Protein AF-A0A915V0X0-F1 (afdb_monomer_lite)

Radius of gyration: 29.52 Å; chains: 1; bounding box: 72×53×72 Å

Foldseek 3Di:
DVVVVVVVVVVVVVVVVVVVVVVVVVVVVCCVVPVVVVVVVVVVVVCVVVVDDDDPDDDDDDDPDDPPDDDPDDPDLLVCLCVVQVCCVQCNPLSCWDDDPPDTDHRLACVTDLVPDDLVQQLVCLQPQAHPVRDGHDVVPVSVVSNVDDSVSSSSNSVVRHPGD

Secondary structure (DSSP, 8-state):
-HHHHHHHHHHHHHHHHHHHHHHHHHHHHHIIIIIHHHHHHHHHHHHHHTT----SS--PPP-S-S-TT-----TTTHHHHHHHTTHHHHH-TTSS-EEETTEEEPP-STTSHHHHS-HHHHHHHHHHSB-TTSPBPPTTS-HHHHTTS-HHHHHHHHHHHHH--

Sequence (165 aa):
MRRAILAAVGLTAMLCVLCGCLLATVVATDFWRYGVPAMEARREAQRRASGNSFPDAAAPTPLSNAPAGSSQAGSDASDALVHKHNCQACHGQDLRGQQLGALYAPNLTSSGVAGSWSEAEFIAAMRTGQRPDGNQMSDAMPWRAIGKADDEALKRLWAYLKSLP

Structure (mmCIF, N/CA/C/O backbone):
data_AF-A0A915V0X0-F1
#
_entry.id   AF-A0A915V0X0-F1
#
loop_
_atom_site.group_PDB
_atom_site.id
_atom_site.type_symbol
_atom_site.label_atom_id
_atom_site.label_alt_id
_atom_site.label_comp_id
_atom_site.label_asym_id
_atom_site.label_entity_id
_atom_site.label_seq_id
_atom_site.pdbx_PDB_ins_code
_atom_site.Cartn_x
_atom_site.Cartn_y
_atom_site.Cartn_z
_atom_site.occupancy
_atom_site.B_iso_or_equiv
_atom_site.auth_seq_id
_atom_site.auth_comp_id
_atom_site.auth_asym_id
_atom_site.auth_atom_id
_atom_site.pdbx_PDB_model_num
ATOM 1 N N . MET A 1 1 ? 54.496 -39.204 -54.131 1.00 52.16 1 MET A N 1
ATOM 2 C CA . MET A 1 1 ? 54.766 -37.937 -53.407 1.00 52.16 1 MET A CA 1
ATOM 3 C C . MET A 1 1 ? 53.511 -37.206 -52.896 1.00 52.16 1 MET A C 1
ATOM 5 O O . MET A 1 1 ? 53.590 -36.606 -51.839 1.00 52.16 1 MET A O 1
ATOM 9 N N . ARG A 1 2 ? 52.332 -37.287 -53.544 1.00 53.09 2 ARG A N 1
ATOM 10 C CA . ARG A 1 2 ? 51.109 -36.559 -53.110 1.00 53.09 2 ARG A CA 1
ATOM 11 C C . ARG A 1 2 ? 50.382 -37.096 -51.857 1.00 53.09 2 ARG A C 1
ATOM 13 O O . ARG A 1 2 ? 49.594 -36.370 -51.271 1.00 53.09 2 ARG A O 1
ATOM 20 N N . ARG A 1 3 ? 50.649 -38.333 -51.417 1.00 51.34 3 ARG A N 1
ATOM 21 C CA . ARG A 1 3 ? 49.989 -38.944 -50.239 1.00 51.34 3 ARG A CA 1
ATOM 22 C C . ARG A 1 3 ? 50.582 -38.526 -48.884 1.00 51.34 3 ARG A C 1
ATOM 24 O O . ARG A 1 3 ? 49.872 -38.563 -47.892 1.00 51.34 3 ARG A O 1
ATOM 31 N N . ALA A 1 4 ? 51.840 -38.083 -48.846 1.00 52.06 4 ALA A N 1
ATOM 32 C CA . ALA A 1 4 ? 52.493 -37.649 -47.605 1.00 52.06 4 ALA A CA 1
ATOM 33 C C . ALA A 1 4 ? 52.066 -36.234 -47.165 1.00 52.06 4 ALA A C 1
ATOM 35 O O . ALA A 1 4 ? 52.067 -35.925 -45.979 1.00 52.06 4 ALA A O 1
ATOM 36 N N . ILE A 1 5 ? 51.648 -35.389 -48.113 1.00 51.97 5 ILE A N 1
ATOM 37 C CA . ILE A 1 5 ? 51.298 -33.987 -47.850 1.00 51.97 5 ILE A CA 1
ATOM 38 C C . ILE A 1 5 ? 49.921 -33.873 -47.167 1.00 51.97 5 ILE A C 1
ATOM 40 O O . ILE A 1 5 ? 49.758 -33.052 -46.271 1.00 51.97 5 ILE A O 1
ATOM 44 N N . LEU A 1 6 ? 48.950 -34.738 -47.499 1.00 51.53 6 LEU A N 1
ATOM 45 C CA . LEU A 1 6 ? 47.624 -34.706 -46.858 1.00 51.53 6 LEU A CA 1
ATOM 46 C C . LEU A 1 6 ? 47.646 -35.136 -45.379 1.00 51.53 6 LEU A C 1
ATOM 48 O O . LEU A 1 6 ? 46.866 -34.611 -44.588 1.00 51.53 6 LEU A O 1
ATOM 52 N N . ALA A 1 7 ? 48.549 -36.039 -44.983 1.00 52.19 7 ALA A N 1
ATOM 53 C CA . ALA A 1 7 ? 48.670 -36.471 -43.588 1.00 52.19 7 ALA A CA 1
ATOM 54 C C . ALA A 1 7 ? 49.235 -35.361 -42.677 1.00 52.19 7 ALA A C 1
ATOM 56 O O . ALA A 1 7 ? 48.787 -35.201 -41.544 1.00 52.19 7 ALA A O 1
ATOM 57 N N . ALA A 1 8 ? 50.165 -34.547 -43.190 1.00 51.16 8 ALA A N 1
ATOM 58 C CA . ALA A 1 8 ? 50.768 -33.440 -42.445 1.00 51.16 8 ALA A CA 1
ATOM 59 C C . ALA A 1 8 ? 49.785 -32.277 -42.205 1.00 51.16 8 ALA A C 1
ATOM 61 O O . ALA A 1 8 ? 49.769 -31.685 -41.126 1.00 51.16 8 ALA A O 1
ATOM 62 N N . VAL A 1 9 ? 48.920 -31.977 -43.179 1.00 55.62 9 VAL A N 1
ATOM 63 C CA . VAL A 1 9 ? 47.917 -30.905 -43.053 1.00 55.62 9 VAL A CA 1
ATOM 64 C C . VAL A 1 9 ? 46.826 -31.275 -42.037 1.00 55.62 9 VAL A C 1
ATOM 66 O O . VAL A 1 9 ? 46.449 -30.440 -41.216 1.00 55.62 9 VAL A O 1
ATOM 69 N N . GLY A 1 10 ? 46.372 -32.534 -42.024 1.00 54.69 10 GLY A N 1
ATOM 70 C CA . GLY A 1 10 ? 45.362 -33.005 -41.066 1.00 54.69 10 GLY A CA 1
ATOM 71 C C . GLY A 1 10 ? 45.860 -33.036 -39.617 1.00 54.69 10 GLY A C 1
ATOM 72 O O . GLY A 1 10 ? 45.141 -32.624 -38.708 1.00 54.69 10 GLY A O 1
ATOM 73 N N . LEU A 1 11 ? 47.116 -33.447 -39.403 1.00 56.28 11 LEU A N 1
ATOM 74 C CA . LEU A 1 11 ? 47.721 -33.486 -38.069 1.00 56.28 11 LEU A CA 1
ATOM 75 C C . LEU A 1 11 ? 47.915 -32.075 -37.488 1.00 56.28 11 LEU A C 1
ATOM 77 O O . LEU A 1 11 ? 47.678 -31.852 -36.304 1.00 56.28 11 LEU A O 1
ATOM 81 N N . THR A 1 12 ? 48.269 -31.104 -38.334 1.00 58.12 12 THR A N 1
ATOM 82 C CA . THR A 1 12 ? 48.484 -29.709 -37.916 1.00 58.12 12 THR A CA 1
ATOM 83 C C . THR A 1 12 ? 47.173 -29.026 -37.508 1.00 58.12 12 THR A C 1
ATOM 85 O O . THR A 1 12 ? 47.116 -28.366 -36.472 1.00 58.12 12 THR A O 1
ATOM 88 N N . ALA A 1 13 ? 46.088 -29.238 -38.262 1.00 57.78 13 ALA A N 1
ATOM 89 C CA . ALA A 1 13 ? 44.772 -28.693 -37.920 1.00 57.78 13 ALA A CA 1
ATOM 90 C C . ALA A 1 13 ? 44.212 -29.287 -36.612 1.00 57.78 13 ALA A C 1
ATOM 92 O O . ALA A 1 13 ? 43.649 -28.565 -35.790 1.00 57.78 13 ALA A O 1
ATOM 93 N N . MET A 1 14 ? 44.416 -30.589 -36.386 1.00 59.69 14 MET A N 1
ATOM 94 C CA . MET A 1 14 ? 43.962 -31.275 -35.173 1.00 59.69 14 MET A CA 1
ATOM 95 C C . MET A 1 14 ? 44.746 -30.834 -33.924 1.00 59.69 14 MET A C 1
ATOM 97 O O . MET A 1 14 ? 44.145 -30.631 -32.868 1.00 59.69 14 MET A O 1
ATOM 101 N N . LEU A 1 15 ? 46.058 -30.592 -34.048 1.00 60.84 15 LEU A N 1
ATOM 102 C CA . LEU A 1 15 ? 46.867 -30.014 -32.967 1.00 60.84 15 LEU A CA 1
ATOM 103 C C . LEU A 1 15 ? 46.447 -28.577 -32.613 1.00 60.84 15 LEU A C 1
ATOM 105 O O . LEU A 1 15 ? 46.436 -28.231 -31.433 1.00 60.84 15 LEU A O 1
ATOM 109 N N . CYS A 1 16 ? 46.052 -27.752 -33.589 1.00 53.97 16 CYS A N 1
ATOM 110 C CA . CYS A 1 16 ? 45.567 -26.393 -33.320 1.00 53.97 16 CYS A CA 1
ATOM 111 C C . CYS A 1 16 ? 44.243 -26.372 -32.540 1.00 53.97 16 CYS A C 1
ATOM 113 O O . CYS A 1 16 ? 44.109 -25.586 -31.602 1.00 53.97 16 CYS A O 1
ATOM 115 N N . VAL A 1 17 ? 43.283 -27.241 -32.881 1.00 61.69 17 VAL A N 1
ATOM 116 C CA . VAL A 1 17 ? 41.992 -27.320 -32.167 1.00 61.69 17 VAL A CA 1
ATOM 117 C C . VAL A 1 17 ? 42.187 -27.820 -30.733 1.00 61.69 17 VAL A C 1
ATOM 119 O O . VAL A 1 17 ? 41.625 -27.248 -29.800 1.00 61.69 17 VAL A O 1
ATOM 122 N N . LEU A 1 18 ? 43.042 -28.829 -30.534 1.00 61.62 18 LEU A N 1
ATOM 123 C CA . LEU A 1 18 ? 43.365 -29.343 -29.200 1.00 61.62 18 LEU A CA 1
ATOM 124 C C . LEU A 1 18 ? 44.096 -28.297 -28.343 1.00 61.62 18 LEU A C 1
ATOM 126 O O . LEU A 1 18 ? 43.751 -28.124 -27.175 1.00 61.62 18 LEU A O 1
ATOM 130 N N . CYS A 1 19 ? 45.039 -27.550 -28.924 1.00 61.31 19 CYS A N 1
ATOM 131 C CA . CYS A 1 19 ? 45.737 -26.458 -28.239 1.00 61.31 19 CYS A CA 1
ATOM 132 C C . CYS A 1 19 ? 44.774 -25.324 -27.830 1.00 61.31 19 CYS A C 1
ATOM 134 O O . CYS A 1 19 ? 44.817 -24.855 -26.693 1.00 61.31 19 CYS A O 1
ATOM 136 N N . GLY A 1 20 ? 43.848 -24.935 -28.715 1.00 59.25 20 GLY A N 1
ATOM 137 C CA . GLY A 1 20 ? 42.838 -23.911 -28.430 1.00 59.25 20 GLY A CA 1
ATOM 138 C C . GLY A 1 20 ? 41.855 -24.307 -27.321 1.00 59.25 20 GLY A C 1
ATOM 139 O O . GLY A 1 20 ? 41.568 -23.495 -26.441 1.00 59.25 20 GLY A O 1
ATOM 140 N N . CYS A 1 21 ? 41.380 -25.559 -27.310 1.00 62.41 21 CYS A N 1
ATOM 141 C CA . CYS A 1 21 ? 40.508 -26.068 -26.245 1.00 62.41 21 CYS A CA 1
ATOM 142 C C . CYS A 1 21 ? 41.221 -26.133 -24.888 1.00 62.41 21 CYS A C 1
ATOM 144 O O . CYS A 1 21 ? 40.638 -25.728 -23.884 1.00 62.41 21 CYS A O 1
ATOM 146 N N . LEU A 1 22 ? 42.484 -26.575 -24.855 1.00 59.75 22 LEU A N 1
ATOM 147 C CA . LEU A 1 22 ? 43.287 -26.592 -23.628 1.00 59.75 22 LEU A CA 1
ATOM 148 C C . LEU A 1 22 ? 43.486 -25.179 -23.069 1.00 59.75 22 LEU A C 1
ATOM 150 O O . LEU A 1 22 ? 43.220 -24.952 -21.890 1.00 59.75 22 LEU A O 1
ATOM 154 N N . LEU A 1 23 ? 43.844 -24.207 -23.913 1.00 59.94 23 LEU A N 1
ATOM 155 C CA . LEU A 1 23 ? 43.994 -22.809 -23.496 1.00 59.94 23 LEU A CA 1
ATOM 156 C C . LEU A 1 23 ? 42.682 -22.215 -22.962 1.00 59.94 23 LEU A C 1
ATOM 158 O O . LEU A 1 23 ? 42.694 -21.557 -21.924 1.00 59.94 23 LEU A O 1
ATOM 162 N N . ALA A 1 24 ? 41.545 -22.488 -23.607 1.00 59.66 24 ALA A N 1
ATOM 163 C CA . ALA A 1 24 ? 40.242 -22.014 -23.139 1.00 59.66 24 ALA A CA 1
ATOM 164 C C . ALA A 1 24 ? 39.854 -22.617 -21.777 1.00 59.66 24 ALA A C 1
ATOM 166 O O . ALA A 1 24 ? 39.350 -21.901 -20.911 1.00 59.66 24 ALA A O 1
ATOM 167 N N . THR A 1 25 ? 40.125 -23.910 -21.557 1.00 60.47 25 THR A N 1
ATOM 168 C CA . THR A 1 25 ? 39.868 -24.550 -20.257 1.00 60.47 25 THR A CA 1
ATOM 169 C C . THR A 1 25 ? 40.781 -24.020 -19.158 1.00 60.47 25 THR A C 1
ATOM 171 O O . THR A 1 25 ? 40.284 -23.737 -18.074 1.00 60.47 25 THR A O 1
ATOM 174 N N . VAL A 1 26 ? 42.069 -23.795 -19.449 1.00 63.50 26 VAL A N 1
ATOM 175 C CA . VAL A 1 26 ? 43.030 -23.233 -18.489 1.00 63.50 26 VAL A CA 1
ATOM 176 C C . VAL A 1 26 ? 42.610 -21.819 -18.089 1.00 63.50 26 VAL A C 1
ATOM 178 O O . VAL A 1 26 ? 42.434 -21.558 -16.904 1.00 63.50 26 VAL A O 1
ATOM 181 N N . VAL A 1 27 ? 42.299 -20.944 -19.052 1.00 65.31 27 VAL A N 1
ATOM 182 C CA . VAL A 1 27 ? 41.835 -19.572 -18.770 1.00 65.31 27 VAL A CA 1
ATOM 183 C C . VAL A 1 27 ? 40.524 -19.561 -17.975 1.00 65.31 27 VAL A C 1
ATOM 185 O O . VAL A 1 27 ? 40.372 -18.752 -17.060 1.00 65.31 27 VAL A O 1
ATOM 188 N N . ALA A 1 28 ? 39.585 -20.465 -18.273 1.00 60.56 28 ALA A N 1
ATOM 189 C CA . ALA A 1 28 ? 38.337 -20.574 -17.519 1.00 60.56 28 ALA A CA 1
ATOM 190 C C . ALA A 1 28 ? 38.568 -21.053 -16.074 1.00 60.56 28 ALA A C 1
ATOM 192 O O . ALA A 1 28 ? 37.964 -20.507 -15.146 1.00 60.56 28 ALA A O 1
ATOM 193 N N . THR A 1 29 ? 39.464 -22.026 -15.864 1.00 59.00 29 THR A N 1
ATOM 194 C CA . THR A 1 29 ? 39.831 -22.493 -14.519 1.00 59.00 29 THR A CA 1
ATOM 195 C C . THR A 1 29 ? 40.634 -21.456 -13.739 1.00 59.00 29 THR A C 1
ATOM 197 O O . THR A 1 29 ? 40.384 -21.278 -12.549 1.00 59.00 29 THR A O 1
ATOM 200 N N . ASP A 1 30 ? 41.529 -20.716 -14.396 1.00 55.31 30 ASP A N 1
ATOM 201 C CA . ASP A 1 30 ? 42.297 -19.624 -13.795 1.00 55.31 30 ASP A CA 1
ATOM 202 C C . ASP A 1 30 ? 41.391 -18.452 -13.406 1.00 55.31 30 ASP A C 1
ATOM 204 O O . ASP A 1 30 ? 41.523 -17.904 -12.313 1.00 55.31 30 ASP A O 1
ATOM 208 N N . PHE A 1 31 ? 40.404 -18.100 -14.236 1.00 64.75 31 PHE A N 1
ATOM 209 C CA . PHE A 1 31 ? 39.436 -17.054 -13.900 1.00 64.75 31 PHE A CA 1
ATOM 210 C C . PHE A 1 31 ? 38.573 -17.435 -12.691 1.00 64.75 31 PHE A C 1
ATOM 212 O O . PHE A 1 31 ? 38.334 -16.604 -11.814 1.00 64.75 31 PHE A O 1
ATOM 219 N N . TRP A 1 32 ? 38.147 -18.695 -12.592 1.00 58.44 32 TRP A N 1
ATOM 220 C CA . TRP A 1 32 ? 37.416 -19.171 -11.417 1.00 58.44 32 TRP A CA 1
ATOM 221 C C . TRP A 1 32 ? 38.297 -19.251 -10.168 1.00 58.44 32 TRP A C 1
ATOM 223 O O . TRP A 1 32 ? 37.854 -18.882 -9.081 1.00 58.44 32 TRP A O 1
ATOM 233 N N . ARG A 1 33 ? 39.552 -19.691 -10.309 1.00 66.75 33 ARG A N 1
ATOM 234 C CA . ARG A 1 33 ? 40.464 -19.883 -9.176 1.00 66.75 33 ARG A CA 1
ATOM 235 C C . ARG A 1 33 ? 41.090 -18.584 -8.664 1.00 66.75 33 ARG A C 1
ATOM 237 O O . ARG A 1 33 ? 41.334 -18.485 -7.465 1.00 66.75 33 ARG A O 1
ATOM 244 N N . TYR A 1 34 ? 41.304 -17.592 -9.529 1.00 69.81 34 TYR A N 1
ATOM 245 C CA . TYR A 1 34 ? 41.979 -16.335 -9.179 1.00 69.81 34 TYR A CA 1
ATOM 246 C C . TYR A 1 34 ? 41.116 -15.076 -9.365 1.00 69.81 34 TYR A C 1
ATOM 248 O O . TYR A 1 34 ? 41.322 -14.087 -8.661 1.00 69.81 34 TYR A O 1
ATOM 256 N N . GLY A 1 35 ? 40.121 -15.089 -10.256 1.00 62.88 35 GLY A N 1
ATOM 257 C CA . GLY A 1 35 ? 39.260 -13.933 -10.540 1.00 62.88 35 GLY A CA 1
ATOM 258 C C . GLY A 1 35 ? 38.116 -13.735 -9.539 1.00 62.88 35 GLY A C 1
ATOM 259 O O . GLY A 1 35 ? 37.853 -12.603 -9.127 1.00 62.88 35 GLY A O 1
ATOM 260 N N . VAL A 1 36 ? 37.465 -14.816 -9.095 1.00 68.31 36 VAL A N 1
ATOM 261 C CA . VAL A 1 36 ? 36.374 -14.753 -8.098 1.00 68.31 36 VAL A CA 1
ATOM 262 C C . VAL A 1 36 ? 36.861 -14.207 -6.745 1.00 68.31 36 VAL A C 1
ATOM 264 O O . VAL A 1 36 ? 36.264 -13.235 -6.273 1.00 68.31 36 VAL A O 1
ATOM 267 N N . PRO A 1 37 ? 37.990 -14.681 -6.173 1.00 70.75 37 PRO A N 1
ATOM 268 C CA . PRO A 1 37 ? 38.490 -14.156 -4.899 1.00 70.75 37 PRO A CA 1
ATOM 269 C C . PRO A 1 37 ? 38.870 -12.670 -4.969 1.00 70.75 37 PRO A C 1
ATOM 271 O O . PRO A 1 37 ? 38.655 -11.923 -4.017 1.00 70.75 37 PRO A O 1
ATOM 274 N N . ALA A 1 38 ? 39.390 -12.199 -6.109 1.00 67.38 38 ALA A N 1
ATOM 275 C CA . ALA A 1 38 ? 39.727 -10.788 -6.308 1.00 67.38 38 ALA A CA 1
ATOM 276 C C . ALA A 1 38 ? 38.476 -9.893 -6.411 1.00 67.38 38 ALA A C 1
ATOM 278 O O . ALA A 1 38 ? 38.468 -8.767 -5.909 1.00 67.38 38 ALA A O 1
ATOM 279 N N . MET A 1 39 ? 37.401 -10.385 -7.033 1.00 70.38 39 MET A N 1
ATOM 280 C CA . MET A 1 39 ? 36.115 -9.684 -7.100 1.00 70.38 39 MET A CA 1
ATOM 281 C C . MET A 1 39 ? 35.410 -9.655 -5.740 1.00 70.38 39 MET A C 1
ATOM 283 O O . MET A 1 39 ? 34.820 -8.636 -5.380 1.00 70.38 39 MET A O 1
ATOM 287 N N . GLU A 1 40 ? 35.502 -10.730 -4.960 1.00 73.38 40 GLU A N 1
ATOM 288 C CA . GLU A 1 40 ? 35.007 -10.783 -3.581 1.00 73.38 40 GLU A CA 1
ATOM 289 C C . GLU A 1 40 ? 35.794 -9.854 -2.661 1.00 73.38 40 GLU A C 1
ATOM 291 O O . GLU A 1 40 ? 35.186 -9.098 -1.906 1.00 73.38 40 GLU A O 1
ATOM 296 N N . ALA A 1 41 ? 37.122 -9.813 -2.791 1.00 69.38 41 ALA A N 1
ATOM 297 C CA . ALA A 1 41 ? 37.966 -8.877 -2.056 1.00 69.38 41 ALA A CA 1
ATOM 298 C C . ALA A 1 41 ? 37.632 -7.414 -2.389 1.00 69.38 41 ALA A C 1
ATOM 300 O O . ALA A 1 41 ? 37.600 -6.573 -1.493 1.00 69.38 41 ALA A O 1
ATOM 301 N N . ARG A 1 42 ? 37.318 -7.099 -3.656 1.00 70.69 42 ARG A N 1
ATOM 302 C CA . ARG A 1 42 ? 36.837 -5.767 -4.063 1.00 70.69 42 ARG A CA 1
ATOM 303 C C . ARG A 1 42 ? 35.460 -5.455 -3.493 1.00 70.69 42 ARG A C 1
ATOM 305 O O . ARG A 1 42 ? 35.282 -4.368 -2.965 1.00 70.69 42 ARG A O 1
ATOM 312 N N . ARG A 1 43 ? 34.509 -6.396 -3.539 1.00 69.88 43 ARG A N 1
ATOM 313 C CA . ARG A 1 43 ? 33.181 -6.237 -2.914 1.00 69.88 43 ARG A CA 1
ATOM 314 C C . ARG A 1 43 ? 33.295 -6.020 -1.410 1.00 69.88 43 ARG A C 1
ATOM 316 O O . ARG A 1 43 ? 32.587 -5.182 -0.870 1.00 69.88 43 ARG A O 1
ATOM 323 N N . GLU A 1 44 ? 34.202 -6.730 -0.752 1.00 70.62 44 GLU A N 1
ATOM 324 C CA . GLU A 1 44 ? 34.492 -6.580 0.671 1.00 70.62 44 GLU A CA 1
ATOM 325 C C . GLU A 1 44 ? 35.156 -5.232 0.980 1.00 70.62 44 GLU A C 1
ATOM 327 O O . GLU A 1 44 ? 34.751 -4.548 1.915 1.00 70.62 44 GLU A O 1
ATOM 332 N N . ALA A 1 45 ? 36.117 -4.792 0.164 1.00 66.88 45 ALA A N 1
ATOM 333 C CA . ALA A 1 45 ? 36.695 -3.455 0.271 1.00 66.88 45 ALA A CA 1
ATOM 334 C C . ALA A 1 45 ? 35.636 -2.362 0.053 1.00 66.88 45 ALA A C 1
ATOM 336 O O . ALA A 1 45 ? 35.633 -1.365 0.769 1.00 66.88 45 ALA A O 1
ATOM 337 N N . GLN A 1 46 ? 34.696 -2.572 -0.873 1.00 66.75 46 GLN A N 1
ATOM 338 C CA . GLN A 1 46 ? 33.566 -1.676 -1.114 1.00 66.75 46 GLN A CA 1
ATOM 339 C C . GLN A 1 46 ? 32.574 -1.676 0.052 1.00 66.75 46 GLN A C 1
ATOM 341 O O . GLN A 1 46 ? 32.110 -0.606 0.411 1.00 66.75 46 GLN A O 1
ATOM 346 N N . ARG A 1 47 ? 32.310 -2.827 0.690 1.00 60.22 47 ARG A N 1
ATOM 347 C CA . ARG A 1 47 ? 31.504 -2.926 1.923 1.00 60.22 47 ARG A CA 1
ATOM 348 C C . ARG A 1 47 ? 32.151 -2.201 3.100 1.00 60.22 47 ARG A C 1
ATOM 350 O O . ARG A 1 47 ? 31.466 -1.480 3.820 1.00 60.22 47 ARG A O 1
ATOM 357 N N . ARG A 1 48 ? 33.472 -2.348 3.267 1.00 66.69 48 ARG A N 1
ATOM 358 C CA . ARG A 1 48 ? 34.246 -1.612 4.282 1.00 66.69 48 ARG A CA 1
ATOM 359 C C . ARG A 1 48 ? 34.252 -0.112 4.010 1.00 66.69 48 ARG A C 1
ATOM 361 O O . ARG A 1 48 ? 34.074 0.664 4.938 1.00 66.69 48 ARG A O 1
ATOM 368 N N . ALA A 1 49 ? 34.412 0.289 2.748 1.00 58.47 49 ALA A N 1
ATOM 369 C CA . ALA A 1 49 ? 34.344 1.689 2.339 1.00 58.47 49 ALA A CA 1
ATOM 370 C 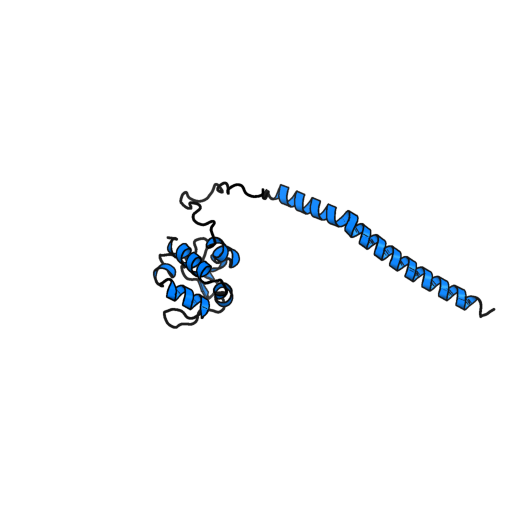C . ALA A 1 49 ? 32.923 2.269 2.451 1.00 58.47 49 ALA A C 1
ATOM 372 O O . ALA A 1 49 ? 32.775 3.456 2.720 1.00 58.47 49 ALA A O 1
ATOM 373 N N . SER A 1 50 ? 31.883 1.448 2.272 1.00 62.00 50 SER A N 1
ATOM 374 C CA . SER A 1 50 ? 30.480 1.861 2.366 1.00 62.00 50 SER A CA 1
ATOM 375 C C . SER A 1 50 ? 29.896 1.762 3.778 1.00 62.00 50 SER A C 1
ATOM 377 O O . SER A 1 50 ? 28.709 2.021 3.938 1.00 62.00 50 SER A O 1
ATOM 379 N N . GLY A 1 51 ? 30.677 1.356 4.787 1.00 48.34 51 GLY A N 1
ATOM 380 C CA . GLY A 1 51 ? 30.257 1.332 6.194 1.00 48.34 51 GLY A CA 1
ATOM 381 C C . GLY A 1 51 ? 29.165 0.317 6.566 1.00 48.34 51 GLY A C 1
ATOM 382 O O . GLY A 1 51 ? 28.744 0.294 7.719 1.00 48.34 51 GLY A O 1
ATOM 383 N N . ASN A 1 52 ? 28.728 -0.552 5.648 1.00 49.34 52 ASN A N 1
ATOM 384 C CA . ASN A 1 52 ? 27.675 -1.540 5.912 1.00 49.34 52 ASN A CA 1
ATOM 385 C C . ASN A 1 52 ? 28.288 -2.891 6.295 1.00 49.34 52 ASN A C 1
ATOM 387 O O . ASN A 1 52 ? 28.345 -3.827 5.493 1.00 49.34 52 ASN A O 1
ATOM 391 N N . SER A 1 53 ? 28.744 -2.982 7.540 1.00 50.03 53 SER A N 1
ATOM 392 C CA . SER A 1 53 ? 29.017 -4.253 8.210 1.00 50.03 53 SER A CA 1
ATOM 393 C C . SER A 1 53 ? 27.691 -4.804 8.739 1.00 50.03 53 SER A C 1
ATOM 395 O O . SER A 1 53 ? 27.109 -4.202 9.636 1.00 50.03 53 SER A O 1
ATOM 397 N N . PHE A 1 54 ? 27.201 -5.925 8.210 1.00 39.06 54 PHE A N 1
ATOM 398 C CA . PHE A 1 54 ? 26.113 -6.677 8.845 1.00 39.06 54 PHE A CA 1
ATOM 399 C C . PHE A 1 54 ? 26.730 -7.730 9.778 1.00 39.06 54 PHE A C 1
ATOM 401 O O . PHE A 1 54 ? 27.277 -8.709 9.269 1.00 39.06 54 PHE A O 1
ATOM 408 N N . PRO A 1 55 ? 26.704 -7.556 11.112 1.00 42.66 55 PRO A N 1
ATOM 409 C CA . PRO A 1 55 ? 26.900 -8.665 12.032 1.00 42.66 55 PRO A CA 1
ATOM 410 C C . PRO A 1 55 ? 25.604 -9.477 12.157 1.00 42.66 55 PRO A C 1
ATOM 412 O O . PRO A 1 55 ? 24.508 -8.916 12.220 1.00 42.66 55 PRO A O 1
ATOM 415 N N . ASP A 1 56 ? 25.742 -10.800 12.214 1.00 44.06 56 ASP A N 1
ATOM 416 C CA . ASP A 1 56 ? 24.672 -11.712 12.603 1.00 44.06 56 ASP A CA 1
ATOM 417 C C . ASP A 1 56 ? 24.097 -11.288 13.971 1.00 44.06 56 ASP A C 1
ATOM 419 O O . ASP A 1 56 ? 24.814 -11.217 14.966 1.00 44.06 56 ASP A O 1
ATOM 423 N N . ALA A 1 57 ? 22.801 -10.962 13.983 1.00 47.69 57 ALA A N 1
ATOM 424 C CA . ALA A 1 57 ? 21.912 -10.805 15.138 1.00 47.69 57 ALA A CA 1
ATOM 425 C C . ALA A 1 57 ? 22.511 -10.201 16.432 1.00 47.69 57 ALA A C 1
ATOM 427 O O . ALA A 1 57 ? 22.701 -10.885 17.437 1.00 47.69 57 ALA A O 1
ATOM 428 N N . ALA A 1 58 ? 22.649 -8.874 16.458 1.00 36.84 58 ALA A N 1
ATOM 429 C CA . ALA A 1 58 ? 22.471 -8.071 17.668 1.00 36.84 58 ALA A CA 1
ATOM 430 C C . ALA A 1 58 ? 21.762 -6.758 17.288 1.00 36.84 58 ALA A C 1
ATOM 432 O O . ALA A 1 58 ? 22.027 -6.199 16.228 1.00 36.84 58 ALA A O 1
ATOM 433 N N . ALA A 1 59 ? 20.813 -6.337 18.128 1.00 40.00 59 ALA A N 1
ATOM 434 C CA . ALA A 1 59 ? 19.793 -5.305 17.908 1.00 40.00 59 ALA A CA 1
ATOM 435 C C . ALA A 1 59 ? 20.241 -4.032 17.144 1.00 40.00 59 ALA A C 1
ATOM 437 O O . ALA A 1 59 ? 21.369 -3.569 17.333 1.00 40.00 59 ALA A O 1
ATOM 438 N N . PRO A 1 60 ? 19.354 -3.407 16.338 1.00 45.28 60 PRO A N 1
ATOM 439 C CA . PRO A 1 60 ? 19.690 -2.198 15.593 1.00 45.28 60 PRO A CA 1
ATOM 440 C C . PRO A 1 60 ? 20.009 -1.030 16.536 1.00 45.28 60 PRO A C 1
ATOM 442 O O . PRO A 1 60 ? 19.142 -0.553 17.271 1.00 45.28 60 PRO A O 1
ATOM 445 N N . THR A 1 61 ? 21.239 -0.517 16.468 1.00 43.97 61 THR A N 1
ATOM 446 C CA . THR A 1 61 ? 21.570 0.815 16.982 1.00 43.97 61 THR A CA 1
ATOM 447 C C . THR A 1 61 ? 20.804 1.870 16.169 1.00 43.97 61 THR A C 1
ATOM 449 O O . THR A 1 61 ? 20.802 1.816 14.937 1.00 43.97 61 THR A O 1
ATOM 452 N N . PRO A 1 62 ? 20.109 2.824 16.816 1.00 45.00 62 PRO A N 1
ATOM 453 C CA . PRO A 1 62 ? 19.294 3.803 16.108 1.00 45.00 62 PRO A CA 1
ATOM 454 C C . PRO A 1 62 ? 20.182 4.796 15.347 1.00 45.00 62 PRO A C 1
ATOM 456 O O . PRO A 1 62 ? 21.132 5.354 15.897 1.00 45.00 62 PRO A O 1
ATOM 459 N N . LEU A 1 63 ? 19.850 5.030 14.075 1.00 43.66 63 LEU A N 1
ATOM 460 C CA . LEU A 1 63 ? 20.447 6.080 13.255 1.00 43.66 63 LEU A CA 1
ATOM 461 C C . LEU A 1 63 ? 20.146 7.447 13.885 1.00 43.66 63 LEU A C 1
ATOM 463 O O . LEU A 1 63 ? 19.008 7.916 13.874 1.00 43.66 63 LEU A O 1
ATOM 467 N N . SER A 1 64 ? 21.174 8.105 14.421 1.00 50.78 64 SER A N 1
ATOM 468 C CA . SER A 1 64 ? 21.081 9.506 14.824 1.00 50.78 64 SER A CA 1
ATOM 469 C C . SER A 1 64 ? 21.065 10.379 13.574 1.00 50.78 64 SER A C 1
ATOM 471 O O . SER A 1 64 ? 22.109 10.641 12.982 1.00 50.78 64 SER A O 1
ATOM 473 N N . ASN A 1 65 ? 19.856 10.751 13.152 1.00 53.00 65 ASN A N 1
ATOM 474 C CA . ASN A 1 65 ? 19.436 12.095 12.730 1.00 53.00 65 ASN A CA 1
ATOM 475 C C . ASN A 1 65 ? 18.038 12.000 12.093 1.00 53.00 65 ASN A C 1
ATOM 477 O O . ASN A 1 65 ? 17.850 12.242 10.904 1.00 53.00 65 ASN A O 1
ATOM 481 N N . ALA A 1 66 ? 17.054 11.636 12.914 1.00 43.66 66 ALA A N 1
ATOM 482 C CA . ALA 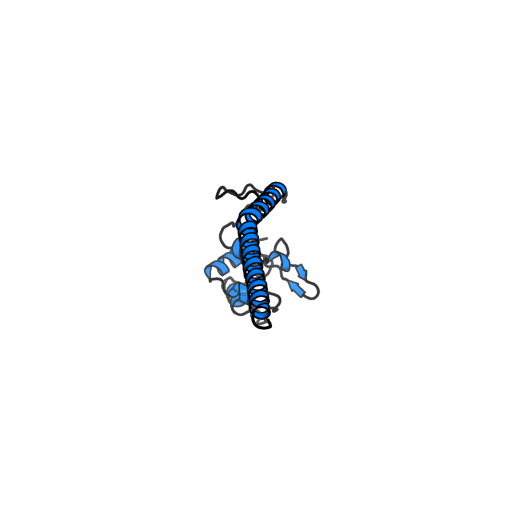A 1 66 ? 15.632 11.814 12.644 1.00 43.66 66 ALA A CA 1
ATOM 483 C C . ALA A 1 66 ? 15.049 12.678 13.779 1.00 43.66 66 ALA A C 1
ATOM 485 O O . ALA A 1 66 ? 15.550 12.588 14.906 1.00 43.66 66 ALA A O 1
ATOM 486 N N . PRO A 1 67 ? 14.046 13.541 13.523 1.00 39.22 67 PRO A N 1
ATOM 487 C CA . PRO A 1 67 ? 13.376 14.279 14.589 1.00 39.22 67 PRO A CA 1
ATOM 488 C C . PRO A 1 67 ? 12.906 13.294 15.666 1.00 39.22 67 PRO A C 1
ATOM 490 O O . PRO A 1 67 ? 12.317 12.260 15.355 1.00 39.22 67 PRO A O 1
ATOM 493 N N . ALA A 1 68 ? 13.232 13.599 16.925 1.00 42.53 68 ALA A N 1
ATOM 494 C CA . ALA A 1 68 ? 12.907 12.779 18.085 1.00 42.53 68 ALA A CA 1
ATOM 495 C C . ALA A 1 68 ? 11.396 12.491 18.114 1.00 42.53 68 ALA A C 1
ATOM 497 O O . ALA A 1 68 ? 10.597 13.364 18.446 1.00 42.53 68 ALA A O 1
ATOM 498 N N . GLY A 1 69 ? 11.014 11.281 17.703 1.00 42.19 69 GLY A N 1
ATOM 499 C CA . GLY A 1 69 ? 9.612 10.886 17.574 1.00 42.19 69 GLY A CA 1
ATOM 500 C C . GLY A 1 69 ? 9.352 9.578 16.825 1.00 42.19 69 GLY A C 1
ATOM 501 O O . GLY A 1 69 ? 8.2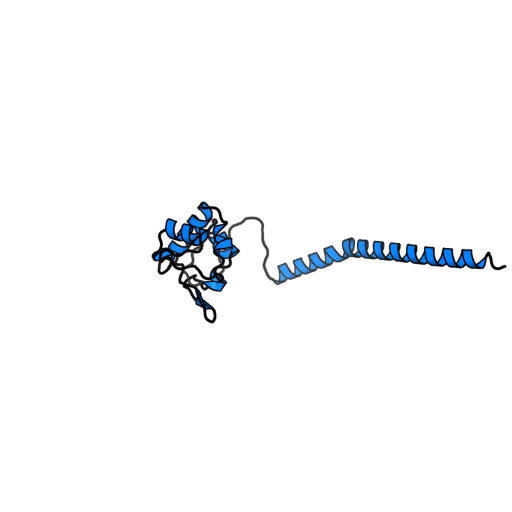67 9.028 16.970 1.00 42.19 69 GLY A O 1
ATOM 502 N N . SER A 1 70 ? 10.312 9.024 16.081 1.00 37.81 70 SER A N 1
ATOM 503 C CA . SER A 1 70 ? 10.169 7.695 15.467 1.00 37.81 70 SER A CA 1
ATOM 504 C C . SER A 1 70 ? 10.873 6.630 16.304 1.00 37.81 70 SER A C 1
ATOM 506 O O . SER A 1 70 ? 11.973 6.166 16.006 1.00 37.81 70 SER A O 1
ATOM 508 N N . SER A 1 71 ? 10.225 6.246 17.404 1.00 46.53 71 SER A N 1
ATOM 509 C CA . SER A 1 71 ? 10.540 4.997 18.094 1.00 46.53 71 SER A CA 1
ATOM 510 C C . SER A 1 71 ? 10.479 3.847 17.091 1.00 46.53 71 SER A C 1
ATOM 512 O O . SER A 1 71 ? 9.584 3.808 16.250 1.00 46.53 71 SER A O 1
ATOM 514 N N . GLN A 1 72 ? 11.430 2.920 17.195 1.00 40.59 72 GLN A N 1
ATOM 515 C CA . GLN A 1 72 ? 11.451 1.630 16.510 1.00 40.59 72 GLN A CA 1
ATOM 516 C C . GLN A 1 72 ? 10.187 0.813 16.841 1.00 40.59 72 GLN A C 1
ATOM 518 O O . GLN A 1 72 ? 10.212 -0.112 17.646 1.00 40.59 72 GLN A O 1
ATOM 523 N N . ALA A 1 73 ? 9.059 1.187 16.250 1.00 40.19 73 ALA A N 1
ATOM 524 C CA . ALA A 1 73 ? 7.796 0.485 16.332 1.00 40.19 73 ALA A CA 1
ATOM 525 C C . ALA A 1 73 ? 7.624 -0.303 15.032 1.00 40.19 73 ALA A C 1
ATOM 527 O O . ALA A 1 73 ? 7.121 0.214 14.036 1.00 40.19 73 ALA A O 1
ATOM 528 N N . GLY A 1 74 ? 8.079 -1.557 15.058 1.00 41.09 74 GLY A N 1
ATOM 529 C CA . GLY A 1 74 ? 7.676 -2.566 14.083 1.00 41.09 74 GLY A CA 1
ATOM 530 C C . GLY A 1 74 ? 8.800 -3.170 13.251 1.00 41.09 74 GLY A C 1
ATOM 531 O O . GLY A 1 74 ? 8.711 -3.149 12.035 1.00 41.09 74 GLY A O 1
ATOM 532 N N . SER A 1 75 ? 9.794 -3.811 13.866 1.00 43.16 75 SER A N 1
ATOM 533 C CA . SER A 1 75 ? 10.667 -4.771 13.161 1.00 43.16 75 SER A CA 1
ATOM 534 C C . SER A 1 75 ? 9.978 -6.116 12.854 1.00 43.16 75 SER A C 1
ATOM 536 O O . SER A 1 75 ? 10.636 -7.098 12.511 1.00 43.16 75 SER A O 1
ATOM 538 N N . ASP A 1 76 ? 8.649 -6.187 12.963 1.00 51.34 76 ASP A N 1
ATOM 539 C CA . ASP A 1 76 ? 7.915 -7.442 13.081 1.00 51.34 76 ASP A CA 1
ATOM 540 C C . ASP A 1 76 ? 6.875 -7.519 11.947 1.00 51.34 76 ASP A C 1
ATOM 542 O O . ASP A 1 76 ? 5.746 -7.058 12.077 1.00 51.34 76 ASP A O 1
ATOM 546 N N . ALA A 1 77 ? 7.270 -8.082 10.800 1.00 52.72 77 ALA A N 1
ATOM 547 C CA . ALA A 1 77 ? 6.444 -8.441 9.630 1.00 52.72 77 ALA A CA 1
ATOM 548 C C . ALA A 1 77 ? 5.642 -7.333 8.891 1.00 52.72 77 ALA A C 1
ATOM 550 O O . ALA A 1 77 ? 5.457 -7.455 7.680 1.00 52.72 77 ALA A O 1
ATOM 551 N N . SER A 1 78 ? 5.194 -6.248 9.528 1.00 49.66 78 SER A N 1
ATOM 552 C CA . SER A 1 78 ? 4.507 -5.126 8.863 1.00 49.66 78 SER A CA 1
ATOM 553 C C . SER A 1 78 ? 5.463 -4.230 8.070 1.00 49.66 78 SER A C 1
ATOM 555 O O . SER A 1 78 ? 5.146 -3.847 6.943 1.00 49.66 78 SER A O 1
ATOM 557 N N . ASP A 1 79 ? 6.666 -3.986 8.600 1.00 62.31 79 ASP A N 1
ATOM 558 C CA . ASP A 1 79 ? 7.767 -3.326 7.880 1.00 62.31 79 ASP A CA 1
ATOM 559 C C . ASP A 1 79 ? 8.186 -4.133 6.642 1.00 62.31 79 ASP A C 1
ATOM 561 O O . ASP A 1 79 ? 8.479 -3.580 5.584 1.00 62.31 79 ASP A O 1
ATOM 565 N N . ALA A 1 80 ? 8.067 -5.464 6.704 1.00 64.38 80 ALA A N 1
ATOM 566 C CA . ALA A 1 80 ? 8.423 -6.321 5.584 1.00 64.38 80 ALA A CA 1
ATOM 567 C C . ALA A 1 80 ? 7.568 -6.047 4.340 1.00 64.38 80 ALA A C 1
ATOM 569 O O . ALA A 1 80 ? 8.129 -6.000 3.253 1.00 64.38 80 ALA A O 1
ATOM 570 N N . LEU A 1 81 ? 6.247 -5.838 4.445 1.00 74.75 81 LEU A N 1
ATOM 571 C CA . LEU A 1 81 ? 5.429 -5.519 3.262 1.00 74.75 81 LEU A CA 1
ATOM 572 C C . LEU A 1 81 ? 5.647 -4.086 2.773 1.00 74.75 81 LEU A C 1
ATOM 574 O O . LEU A 1 81 ? 5.738 -3.875 1.561 1.00 74.75 81 LEU A O 1
ATOM 578 N N . VAL A 1 82 ? 5.768 -3.126 3.693 1.00 74.44 82 VAL A N 1
ATOM 579 C CA . VAL A 1 82 ? 6.027 -1.717 3.361 1.00 74.44 82 VAL A CA 1
ATOM 580 C C . VAL A 1 82 ? 7.354 -1.572 2.620 1.00 74.44 82 VAL A C 1
ATOM 582 O O . VAL A 1 82 ? 7.405 -0.922 1.574 1.00 74.44 82 VAL A O 1
ATOM 585 N N . HIS A 1 83 ? 8.400 -2.242 3.101 1.00 74.06 83 HIS A N 1
ATOM 586 C CA . HIS A 1 83 ? 9.721 -2.242 2.489 1.00 74.06 83 HIS A CA 1
ATOM 587 C C . HIS A 1 83 ? 9.772 -3.093 1.211 1.00 74.06 83 HIS A C 1
ATOM 589 O O . HIS A 1 83 ? 10.234 -2.624 0.172 1.00 74.06 83 HIS A O 1
ATOM 595 N N . LYS A 1 84 ? 9.229 -4.320 1.232 1.00 77.38 84 LYS A N 1
ATOM 596 C CA . LYS A 1 84 ? 9.228 -5.241 0.076 1.00 77.38 84 LYS A CA 1
ATOM 597 C C . LYS A 1 84 ? 8.540 -4.652 -1.147 1.00 77.38 84 LYS A C 1
ATOM 599 O O . LYS A 1 84 ? 8.978 -4.898 -2.269 1.00 77.38 84 LYS A O 1
ATOM 604 N N . HIS A 1 85 ? 7.456 -3.90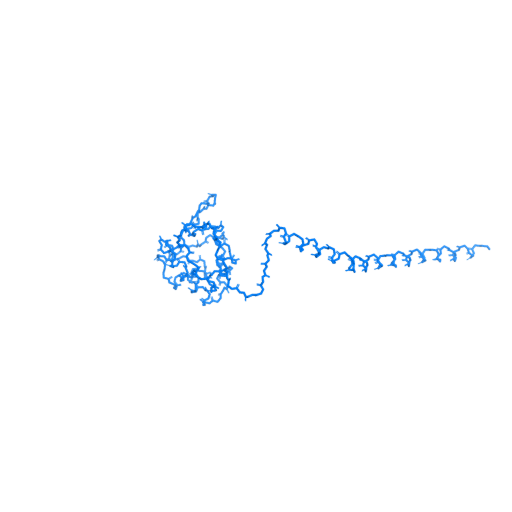9 -0.941 1.00 83.06 85 HIS A N 1
ATOM 605 C CA . HIS A 1 85 ? 6.724 -3.246 -2.018 1.00 83.06 85 HIS A CA 1
ATOM 606 C C . HIS A 1 85 ? 7.078 -1.765 -2.163 1.00 83.06 85 HIS A C 1
ATOM 608 O O . HIS A 1 85 ? 6.499 -1.091 -3.012 1.00 83.06 85 HIS A O 1
ATOM 614 N N . ASN A 1 86 ? 8.046 -1.280 -1.379 1.00 86.94 86 ASN A N 1
ATOM 615 C CA . ASN A 1 86 ? 8.548 0.087 -1.396 1.00 86.94 86 ASN A CA 1
ATOM 616 C C . ASN A 1 86 ? 7.419 1.136 -1.388 1.00 86.94 86 ASN A C 1
ATOM 618 O O . ASN A 1 86 ? 7.397 2.056 -2.208 1.00 86.94 86 ASN A O 1
ATOM 622 N N . CYS A 1 87 ? 6.455 0.988 -0.471 1.00 92.62 87 CYS A N 1
ATOM 623 C CA . CYS A 1 87 ? 5.256 1.833 -0.420 1.00 92.62 87 CYS A CA 1
ATOM 624 C C . CYS A 1 87 ? 5.605 3.326 -0.341 1.00 92.62 87 CYS A C 1
ATOM 626 O O . CYS A 1 87 ? 4.909 4.158 -0.921 1.00 92.62 87 CYS A O 1
ATOM 628 N N . GLN A 1 88 ? 6.712 3.660 0.325 1.00 92.94 88 GLN A N 1
ATOM 629 C CA . GLN A 1 88 ? 7.197 5.029 0.494 1.00 92.94 88 GLN A CA 1
ATOM 630 C C . GLN A 1 88 ? 7.574 5.710 -0.824 1.00 92.94 88 GLN A C 1
ATOM 632 O O . GLN A 1 88 ? 7.388 6.918 -0.961 1.00 92.94 88 GLN A O 1
ATOM 637 N N . ALA A 1 89 ? 8.042 4.957 -1.824 1.00 91.81 89 ALA A N 1
ATOM 638 C CA . ALA A 1 89 ? 8.371 5.529 -3.128 1.00 91.81 89 ALA A CA 1
ATOM 639 C C . ALA A 1 89 ? 7.146 6.098 -3.849 1.00 91.81 89 ALA A C 1
ATOM 641 O O . ALA A 1 89 ? 7.291 7.002 -4.671 1.00 91.81 89 ALA A O 1
ATOM 642 N N . CYS A 1 90 ? 5.950 5.588 -3.536 1.00 95.12 90 CYS A N 1
ATOM 643 C CA . CYS A 1 90 ? 4.702 6.054 -4.123 1.00 95.12 90 CYS A CA 1
ATOM 644 C C . CYS A 1 90 ? 3.857 6.888 -3.167 1.00 95.12 90 CYS A C 1
ATOM 646 O O . CYS A 1 90 ? 3.196 7.791 -3.648 1.00 95.12 90 CYS A O 1
ATOM 648 N N . HIS A 1 91 ? 3.869 6.619 -1.861 1.00 96.00 91 HIS A N 1
ATOM 649 C CA . HIS A 1 91 ? 3.006 7.272 -0.867 1.00 96.00 91 HIS A CA 1
ATOM 650 C C . HIS A 1 91 ? 3.741 8.292 0.016 1.00 96.00 91 HIS A C 1
ATOM 652 O O . HIS A 1 91 ? 3.160 8.800 0.972 1.00 96.00 91 HIS A O 1
ATOM 658 N N . GLY A 1 92 ? 4.996 8.616 -0.298 1.00 94.31 92 GLY A N 1
ATOM 659 C CA . GLY A 1 92 ? 5.833 9.507 0.502 1.00 94.31 92 GLY A CA 1
ATOM 660 C C . GLY A 1 92 ? 6.523 8.775 1.648 1.00 94.31 92 GLY A C 1
ATOM 661 O O . GLY A 1 92 ? 6.086 7.709 2.079 1.00 94.31 92 GLY A O 1
ATOM 662 N N . GLN A 1 93 ? 7.607 9.364 2.157 1.00 90.75 93 GLN A N 1
ATOM 663 C CA . GLN A 1 93 ? 8.423 8.760 3.221 1.00 90.75 93 GLN A CA 1
ATOM 664 C C . GLN A 1 93 ? 7.603 8.460 4.482 1.00 90.75 93 GLN A C 1
ATOM 666 O O . GLN A 1 93 ? 7.738 7.388 5.068 1.00 90.75 93 GLN A O 1
ATOM 671 N N . ASP A 1 94 ? 6.670 9.354 4.809 1.00 91.69 94 ASP A N 1
ATOM 672 C CA . ASP A 1 94 ? 5.781 9.216 5.965 1.00 91.69 94 ASP A CA 1
ATOM 673 C C . ASP A 1 94 ? 4.443 8.539 5.616 1.00 91.69 94 ASP A C 1
ATOM 675 O O . ASP A 1 94 ? 3.522 8.522 6.427 1.00 91.69 94 ASP A O 1
ATOM 679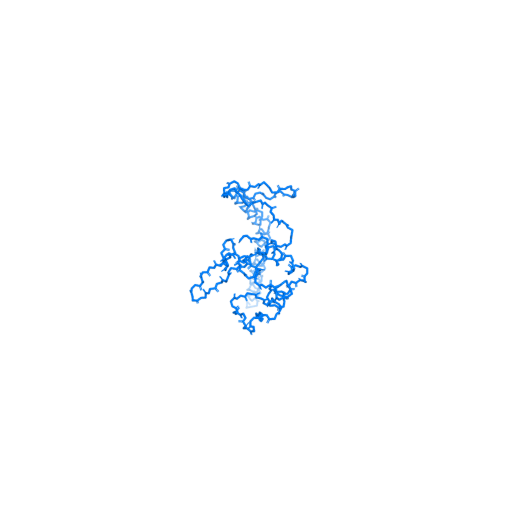 N N . LEU A 1 95 ? 4.298 8.017 4.390 1.00 95.44 95 LEU A N 1
ATOM 680 C CA . LEU A 1 95 ? 3.080 7.375 3.872 1.00 95.44 95 LEU A CA 1
ATOM 681 C C . LEU A 1 95 ? 1.834 8.285 3.849 1.00 95.44 95 LEU A C 1
ATOM 683 O O . LEU A 1 95 ? 0.705 7.805 3.731 1.00 95.44 95 LEU A O 1
ATOM 687 N N . ARG A 1 96 ? 2.036 9.608 3.899 1.00 96.12 96 ARG A N 1
ATOM 688 C CA . ARG A 1 96 ? 0.981 10.640 3.924 1.00 96.12 96 ARG A CA 1
ATOM 689 C C . ARG A 1 96 ? 0.445 11.034 2.543 1.00 96.12 96 ARG A C 1
ATOM 691 O O . ARG A 1 96 ? -0.373 11.944 2.431 1.00 96.12 96 ARG A O 1
ATOM 698 N N . GLY A 1 97 ? 0.857 10.316 1.504 1.00 95.69 97 GLY A N 1
ATOM 699 C CA . GLY A 1 97 ? 0.494 10.562 0.116 1.00 95.69 97 GLY A CA 1
ATOM 700 C C . GLY A 1 97 ? 1.453 11.523 -0.584 1.00 95.69 97 GLY A C 1
ATOM 701 O O . GLY A 1 97 ? 2.147 12.319 0.046 1.00 95.69 97 GLY A O 1
ATOM 702 N N . GLN A 1 98 ? 1.500 11.439 -1.911 1.00 95.38 98 GLN A N 1
ATOM 703 C CA . GLN A 1 98 ? 2.308 12.327 -2.750 1.00 95.38 98 GLN A CA 1
ATOM 704 C C . GLN A 1 98 ? 1.793 12.352 -4.193 1.00 95.38 98 GLN A C 1
ATOM 706 O O . GLN A 1 98 ? 1.117 11.432 -4.663 1.00 95.38 98 GLN A O 1
ATOM 711 N N . GLN A 1 99 ? 2.157 13.413 -4.912 1.00 95.94 99 GLN A N 1
ATOM 712 C CA . GLN A 1 99 ? 1.896 13.535 -6.341 1.00 95.94 99 GLN A CA 1
ATOM 713 C C . GLN A 1 99 ? 2.910 12.711 -7.148 1.00 95.94 99 GLN A C 1
ATOM 715 O O . GLN A 1 99 ? 4.116 12.806 -6.934 1.00 95.94 99 GLN A O 1
ATOM 720 N N . LEU A 1 100 ? 2.415 11.941 -8.116 1.00 92.62 100 LEU A N 1
ATOM 721 C CA . LEU A 1 100 ? 3.172 11.080 -9.025 1.00 92.62 100 LEU A CA 1
ATOM 722 C C . LEU A 1 100 ? 2.864 11.466 -10.480 1.00 92.62 100 LEU A C 1
ATOM 724 O O . LEU A 1 100 ? 2.159 10.762 -11.207 1.00 92.62 100 LEU A O 1
ATOM 728 N N . GLY A 1 101 ? 3.356 12.631 -10.905 1.00 91.56 101 GLY A N 1
ATOM 729 C CA . GLY A 1 101 ? 3.038 13.185 -12.224 1.00 91.56 101 GLY A CA 1
ATOM 730 C C . GLY A 1 101 ? 1.550 13.524 -12.337 1.00 91.56 101 GLY A C 1
ATOM 731 O O . GLY A 1 101 ? 1.072 14.404 -11.628 1.00 91.56 101 GLY A O 1
ATOM 732 N N . ALA A 1 102 ? 0.819 12.830 -13.214 1.00 91.62 102 ALA A N 1
ATOM 733 C CA . ALA A 1 102 ? -0.634 12.983 -13.359 1.00 91.62 102 ALA A CA 1
ATOM 734 C C . ALA A 1 102 ? -1.448 12.159 -12.340 1.00 91.62 102 ALA A C 1
ATOM 736 O O . ALA A 1 102 ? -2.657 12.349 -12.225 1.00 91.62 102 ALA A O 1
ATOM 737 N N . LEU A 1 103 ? -0.808 11.235 -11.618 1.00 90.12 103 LEU A N 1
ATOM 738 C CA . LEU A 1 103 ? -1.448 10.405 -10.600 1.00 90.12 103 LEU A CA 1
ATOM 739 C C . LEU A 1 103 ? -1.216 10.989 -9.205 1.00 90.12 103 LEU A C 1
ATOM 741 O O . LEU A 1 103 ? -0.224 11.673 -8.962 1.00 90.12 103 LEU A O 1
ATOM 745 N N . TYR A 1 104 ? -2.106 10.662 -8.274 1.00 94.38 104 TYR A N 1
ATOM 746 C CA . TYR A 1 104 ? -1.941 10.971 -6.858 1.00 94.38 104 TYR A CA 1
ATOM 747 C C . TYR A 1 104 ? -2.050 9.689 -6.037 1.00 94.38 104 TYR A C 1
ATOM 749 O O . TYR A 1 104 ? -3.017 8.935 -6.175 1.00 94.38 104 TYR A O 1
ATOM 757 N N . ALA A 1 105 ? -1.056 9.445 -5.189 1.00 96.12 105 ALA A N 1
ATOM 758 C CA . ALA A 1 105 ? -1.087 8.360 -4.224 1.00 96.12 105 ALA A CA 1
ATOM 759 C C . ALA A 1 105 ? -1.642 8.887 -2.891 1.00 96.12 105 ALA A C 1
ATOM 761 O O . ALA A 1 105 ? -1.107 9.867 -2.366 1.00 96.12 105 ALA A O 1
ATOM 762 N N . PRO A 1 106 ? -2.701 8.274 -2.333 1.00 96.31 106 PRO A N 1
ATOM 763 C CA . PRO A 1 106 ? -3.376 8.795 -1.148 1.00 96.31 106 PRO A CA 1
ATOM 764 C C . PRO A 1 106 ? -2.554 8.629 0.134 1.00 96.31 106 PRO A C 1
ATOM 766 O O . PRO A 1 106 ? -1.665 7.778 0.212 1.00 96.31 106 PRO A O 1
ATOM 769 N N . ASN A 1 107 ? -2.925 9.398 1.161 1.00 97.25 107 ASN A N 1
ATOM 770 C CA . ASN A 1 107 ? -2.496 9.184 2.541 1.00 97.25 107 ASN A CA 1
ATOM 771 C C . ASN A 1 107 ? -2.945 7.799 3.028 1.00 97.25 107 ASN A C 1
ATOM 773 O O . ASN A 1 107 ? -4.145 7.521 3.066 1.00 97.25 107 ASN A O 1
ATOM 777 N N . LEU A 1 108 ? -2.000 6.943 3.409 1.00 96.69 108 LEU A N 1
ATOM 778 C CA . LEU A 1 108 ? -2.285 5.601 3.905 1.00 96.69 108 LEU A CA 1
ATOM 779 C C . LEU A 1 108 ? -2.523 5.543 5.415 1.00 96.69 108 LEU A C 1
ATOM 781 O O . LEU A 1 108 ? -3.052 4.538 5.884 1.00 96.69 108 LEU A O 1
ATOM 785 N N . THR A 1 109 ? -2.149 6.580 6.164 1.00 96.12 109 THR A N 1
ATOM 786 C CA . THR A 1 109 ? -2.104 6.550 7.629 1.00 96.12 109 THR A CA 1
ATOM 787 C C . THR A 1 109 ? -3.489 6.632 8.281 1.00 96.12 109 THR A C 1
ATOM 789 O O . THR A 1 109 ? -4.534 6.627 7.612 1.00 96.12 109 THR A O 1
ATOM 792 N N . SER A 1 110 ? -3.522 6.720 9.614 1.00 96.56 110 SER A N 1
ATOM 793 C CA . SER A 1 110 ? -4.753 6.887 10.395 1.00 96.56 110 SER A CA 1
ATOM 794 C C . SER A 1 110 ? -5.569 8.128 10.025 1.00 96.56 110 SER A C 1
ATOM 796 O O . SER A 1 110 ? -6.784 8.123 10.204 1.00 96.56 110 SER A O 1
ATOM 798 N N . SER A 1 111 ? -4.937 9.164 9.468 1.00 96.25 111 SER A N 1
ATOM 799 C CA . SER A 1 111 ? -5.608 10.372 8.973 1.00 96.25 111 SER A CA 1
ATOM 800 C C . SER A 1 111 ? -6.067 10.262 7.509 1.00 96.25 111 SER A C 1
ATOM 802 O O . SER A 1 111 ? -6.566 11.233 6.943 1.00 96.25 111 SER A O 1
ATOM 804 N N . GLY A 1 112 ? -5.913 9.089 6.884 1.00 96.44 112 GLY A N 1
ATOM 805 C CA . GLY A 1 112 ? -6.276 8.823 5.493 1.00 96.44 112 GLY A CA 1
ATOM 806 C C . GLY A 1 112 ? -7.010 7.494 5.307 1.00 96.44 112 GLY A C 1
ATOM 807 O O . GLY A 1 112 ? -8.064 7.255 5.903 1.00 96.44 112 GLY A O 1
ATOM 808 N N . VAL A 1 113 ? -6.468 6.634 4.440 1.00 96.25 113 VAL A N 1
ATOM 809 C CA . VAL A 1 113 ? -7.074 5.353 4.043 1.00 96.25 113 VAL A CA 1
ATOM 810 C C . VAL A 1 113 ? -7.263 4.424 5.240 1.00 96.25 113 VAL A C 1
ATOM 812 O O . VAL A 1 113 ? -8.383 3.972 5.458 1.00 96.25 113 VAL A O 1
ATOM 815 N N . ALA A 1 114 ? -6.231 4.177 6.057 1.00 94.94 114 ALA A N 1
ATOM 816 C CA . ALA A 1 114 ? -6.387 3.324 7.240 1.00 94.94 114 ALA A CA 1
ATOM 817 C C . ALA A 1 114 ? -7.350 3.945 8.267 1.00 94.94 114 ALA A C 1
ATOM 819 O O . ALA A 1 114 ? -8.021 3.233 9.009 1.00 94.94 114 ALA A O 1
ATOM 820 N N . GLY A 1 115 ? -7.467 5.276 8.292 1.00 94.38 115 GLY A N 1
ATOM 821 C CA . GLY A 1 115 ? -8.491 6.017 9.029 1.00 94.38 115 GLY A CA 1
ATOM 822 C C . GLY A 1 115 ? -9.920 5.673 8.629 1.00 94.38 115 GLY A C 1
ATOM 823 O O . GLY A 1 115 ? -10.756 5.418 9.495 1.00 94.38 115 GLY A O 1
ATOM 824 N N . SER A 1 116 ? -10.153 5.664 7.319 1.00 97.00 116 SER A N 1
ATOM 825 C CA . SER A 1 116 ? -11.480 5.662 6.702 1.00 97.00 116 SER A CA 1
ATOM 826 C C . SER A 1 116 ? -12.008 4.267 6.377 1.00 97.00 116 SER A C 1
ATOM 828 O O . SER A 1 116 ? -13.216 4.094 6.267 1.00 97.00 116 SER A O 1
ATOM 830 N N . TRP A 1 117 ? -11.124 3.289 6.177 1.00 97.38 117 TRP A N 1
ATOM 831 C CA . TRP A 1 117 ? -11.492 1.912 5.849 1.00 97.38 117 TRP A CA 1
ATOM 832 C C . TRP A 1 117 ? -11.338 1.009 7.071 1.00 97.38 117 TRP A C 1
ATOM 834 O O . TRP A 1 117 ? -10.357 1.104 7.817 1.00 97.38 117 TRP A O 1
ATOM 844 N N . SER A 1 118 ? -12.278 0.085 7.246 1.00 97.75 118 SER A N 1
ATOM 845 C CA . SER A 1 118 ? -12.114 -1.041 8.165 1.00 97.75 118 SER A CA 1
ATOM 846 C C . SER A 1 118 ? -10.994 -1.982 7.697 1.00 97.75 118 SER A C 1
ATOM 848 O O . SER A 1 118 ? -10.613 -1.997 6.524 1.00 97.75 118 SER A O 1
ATOM 850 N N . GLU A 1 119 ? -10.475 -2.808 8.610 1.00 97.69 119 GLU A N 1
ATOM 851 C CA . GLU A 1 119 ? -9.478 -3.839 8.277 1.00 97.69 119 GLU A CA 1
ATOM 852 C C . GLU A 1 119 ? -9.982 -4.769 7.160 1.00 97.69 119 GLU A C 1
ATOM 854 O O . GLU A 1 119 ? -9.263 -5.049 6.200 1.00 97.69 119 GLU A O 1
ATOM 859 N N . ALA A 1 120 ? -11.244 -5.201 7.249 1.00 98.12 120 ALA A N 1
ATOM 860 C CA . ALA A 1 120 ? -11.857 -6.090 6.267 1.00 98.12 120 ALA A CA 1
ATOM 861 C C . ALA A 1 120 ? -11.960 -5.436 4.881 1.00 98.12 120 ALA A C 1
ATOM 863 O O . ALA A 1 120 ? -11.635 -6.069 3.877 1.00 98.12 120 ALA A O 1
ATOM 864 N N . GLU A 1 121 ? -12.355 -4.164 4.823 1.00 98.38 121 GLU A N 1
ATOM 865 C CA . GLU A 1 121 ? -12.408 -3.389 3.581 1.00 98.38 121 GLU A CA 1
ATOM 866 C C . GLU A 1 121 ? -11.022 -3.194 2.966 1.00 98.38 121 GLU A C 1
ATOM 868 O O . GLU A 1 121 ? -10.859 -3.357 1.759 1.00 98.38 121 GLU A O 1
ATOM 873 N N . PHE A 1 122 ? -10.007 -2.904 3.784 1.00 97.69 122 PHE A N 1
ATOM 874 C CA . PHE A 1 122 ? -8.630 -2.792 3.311 1.00 97.69 122 PHE A CA 1
ATOM 875 C C . PHE A 1 122 ? -8.135 -4.103 2.696 1.00 97.69 122 PHE A C 1
ATOM 877 O O . PHE A 1 122 ? -7.609 -4.104 1.581 1.00 97.69 122 PHE A O 1
ATOM 884 N N . ILE A 1 123 ? -8.342 -5.228 3.384 1.00 97.62 123 ILE A N 1
ATOM 885 C CA . ILE A 1 123 ? -7.933 -6.545 2.885 1.00 97.62 123 ILE A CA 1
ATOM 886 C C . ILE A 1 123 ? -8.690 -6.880 1.599 1.00 97.62 123 ILE A C 1
ATOM 888 O O . ILE A 1 123 ? -8.063 -7.260 0.610 1.00 97.62 123 ILE A O 1
ATOM 892 N N . ALA A 1 124 ? -10.012 -6.688 1.567 1.00 97.94 124 ALA A N 1
ATOM 893 C CA . ALA A 1 124 ? -10.821 -6.919 0.373 1.00 97.94 124 ALA A CA 1
ATOM 894 C C . ALA A 1 124 ? -10.331 -6.078 -0.814 1.00 97.94 124 ALA A C 1
ATOM 896 O O . ALA A 1 124 ? -10.186 -6.600 -1.924 1.00 97.94 124 ALA A O 1
ATOM 897 N N . ALA A 1 125 ? -9.988 -4.812 -0.577 1.00 97.56 125 ALA A N 1
ATOM 898 C CA . ALA A 1 125 ? -9.453 -3.928 -1.600 1.00 97.56 125 ALA A CA 1
ATOM 899 C C . ALA A 1 125 ? -8.075 -4.377 -2.107 1.00 97.56 125 ALA A C 1
ATOM 901 O O . ALA A 1 125 ? -7.828 -4.337 -3.309 1.00 97.56 125 ALA A O 1
ATOM 902 N N . MET A 1 126 ? -7.190 -4.884 -1.242 1.00 96.69 126 MET A N 1
ATOM 903 C CA . MET A 1 126 ? -5.910 -5.461 -1.680 1.00 96.69 126 MET A CA 1
ATOM 904 C C . MET A 1 126 ? -6.093 -6.748 -2.490 1.00 96.69 126 MET A C 1
ATOM 906 O O . MET A 1 126 ? -5.345 -6.988 -3.435 1.00 96.69 126 MET A O 1
ATOM 910 N N . ARG A 1 127 ? -7.091 -7.572 -2.153 1.00 97.06 127 ARG A N 1
ATOM 911 C CA . ARG A 1 127 ? -7.379 -8.830 -2.863 1.00 97.06 127 ARG A CA 1
ATOM 912 C C . ARG A 1 127 ? -8.008 -8.600 -4.238 1.00 97.06 127 ARG A C 1
ATOM 914 O O . ARG A 1 127 ? -7.678 -9.306 -5.186 1.00 97.06 127 ARG A O 1
ATOM 921 N N . THR A 1 128 ? -8.918 -7.636 -4.339 1.00 97.50 128 THR A N 1
ATOM 922 C CA . THR A 1 128 ? -9.773 -7.440 -5.526 1.00 97.50 128 THR A CA 1
ATOM 923 C C . THR A 1 128 ? -9.366 -6.245 -6.385 1.00 97.50 128 THR A C 1
ATOM 925 O O . THR A 1 128 ? -9.739 -6.163 -7.556 1.00 97.50 128 THR A O 1
ATOM 928 N N . GLY A 1 129 ? -8.624 -5.301 -5.809 1.00 96.81 129 GLY A N 1
ATOM 929 C CA . GLY A 1 129 ? -8.384 -3.993 -6.403 1.00 96.81 129 GLY A CA 1
ATOM 930 C C . GLY A 1 129 ? -9.607 -3.078 -6.379 1.00 96.81 129 GLY A C 1
ATOM 931 O O . GLY A 1 129 ? -9.533 -1.997 -6.953 1.00 96.81 129 GLY A O 1
ATOM 932 N N . GLN A 1 130 ? -10.723 -3.468 -5.755 1.00 97.69 130 GLN A N 1
ATOM 933 C CA . GLN A 1 130 ? -11.922 -2.639 -5.665 1.00 97.69 130 GLN A CA 1
ATOM 934 C C . GLN A 1 130 ? -11.962 -1.894 -4.330 1.00 97.69 130 GLN A C 1
ATOM 936 O O . GLN A 1 130 ? -11.832 -2.481 -3.258 1.00 97.69 130 GLN A O 1
ATOM 941 N N . ARG A 1 131 ? -12.119 -0.573 -4.397 1.00 96.06 131 ARG A N 1
ATOM 942 C CA . ARG A 1 131 ? -12.231 0.298 -3.224 1.00 96.06 131 ARG A CA 1
ATOM 943 C C . ARG A 1 131 ? -13.620 0.161 -2.578 1.00 96.06 131 ARG A C 1
ATOM 945 O O . ARG A 1 131 ? -14.566 -0.206 -3.273 1.00 96.06 131 ARG A O 1
ATOM 952 N N . PRO A 1 132 ? -13.789 0.547 -1.298 1.00 95.19 132 PRO A N 1
ATOM 953 C CA . PRO A 1 132 ? -15.100 0.538 -0.633 1.00 95.19 132 PRO A CA 1
ATOM 954 C C . PRO A 1 132 ? -16.153 1.425 -1.309 1.00 95.19 132 PRO A C 1
ATOM 956 O O . PRO A 1 132 ? -17.345 1.168 -1.210 1.00 95.19 132 PRO A O 1
ATOM 959 N N . ASP A 1 133 ? -15.712 2.447 -2.045 1.00 92.50 133 ASP A N 1
ATOM 960 C CA . ASP A 1 133 ? -16.577 3.310 -2.858 1.00 92.50 133 ASP A CA 1
ATOM 961 C C . ASP A 1 133 ? -16.980 2.690 -4.215 1.00 92.50 133 ASP A C 1
ATOM 963 O O . ASP A 1 133 ? -17.647 3.338 -5.017 1.00 92.50 133 ASP A O 1
ATOM 967 N N . GLY A 1 134 ? -16.573 1.445 -4.487 1.00 93.62 134 GLY A N 1
ATOM 968 C CA . GLY A 1 134 ? -16.864 0.704 -5.714 1.00 93.62 134 GLY A CA 1
ATOM 969 C C . GLY A 1 134 ? -15.893 0.966 -6.868 1.00 93.62 134 GLY A C 1
ATOM 970 O O . GLY A 1 134 ? -15.908 0.218 -7.849 1.00 93.62 134 GLY A O 1
ATOM 971 N N . ASN A 1 135 ? -15.014 1.968 -6.768 1.00 93.56 135 ASN A N 1
ATOM 972 C CA . ASN A 1 135 ? -14.073 2.286 -7.839 1.00 93.56 135 ASN A CA 1
ATOM 973 C C . ASN A 1 135 ? -12.909 1.293 -7.896 1.00 93.56 135 ASN A C 1
ATOM 975 O O . ASN A 1 135 ? -12.392 0.842 -6.871 1.00 93.56 135 ASN A O 1
ATOM 979 N N . GLN A 1 136 ? -12.426 1.019 -9.107 1.00 95.88 136 GLN A N 1
ATOM 980 C CA . GLN A 1 136 ? -11.225 0.213 -9.299 1.00 95.88 136 GLN A CA 1
ATOM 981 C C . GLN A 1 136 ? -9.967 1.018 -8.936 1.00 95.88 136 GLN A C 1
ATOM 983 O O . GLN A 1 136 ? -9.825 2.189 -9.296 1.00 95.88 136 GLN A O 1
ATOM 988 N N . MET A 1 137 ? -9.028 0.387 -8.235 1.00 94.75 137 MET A N 1
ATOM 989 C CA . MET A 1 137 ? -7.692 0.925 -8.004 1.00 94.75 137 MET A CA 1
ATOM 990 C C . MET A 1 137 ? -6.913 1.019 -9.314 1.00 94.75 137 MET A C 1
ATOM 992 O O . MET A 1 137 ? -7.006 0.148 -10.177 1.00 94.75 137 MET A O 1
ATOM 996 N N . SER A 1 138 ? -6.092 2.064 -9.422 1.00 94.00 138 SER A N 1
ATOM 997 C CA . SER A 1 138 ? -5.153 2.221 -10.531 1.00 94.00 138 SER A CA 1
ATOM 998 C C . SER A 1 138 ? -4.218 1.016 -10.635 1.00 94.00 138 SER A C 1
ATOM 1000 O O . SER A 1 138 ? -3.710 0.536 -9.621 1.00 94.00 138 SER A O 1
ATOM 1002 N N . ASP A 1 139 ? -3.919 0.583 -11.861 1.00 92.94 139 ASP A N 1
ATOM 1003 C CA . ASP A 1 139 ? -2.929 -0.468 -12.124 1.00 92.94 139 ASP A CA 1
ATOM 1004 C C . ASP A 1 139 ? -1.497 -0.054 -11.742 1.00 92.94 139 ASP A C 1
ATOM 1006 O O . ASP A 1 139 ? -0.633 -0.914 -11.583 1.00 92.94 139 ASP A O 1
ATOM 1010 N N . ALA A 1 140 ? -1.245 1.248 -11.543 1.00 93.06 140 ALA A N 1
ATOM 1011 C CA . ALA A 1 140 ? 0.017 1.741 -10.992 1.00 93.06 140 ALA A CA 1
ATOM 1012 C C . ALA A 1 140 ? 0.211 1.343 -9.518 1.00 93.06 140 ALA A C 1
ATOM 1014 O O . ALA A 1 140 ? 1.341 1.256 -9.044 1.00 93.06 140 ALA A O 1
ATOM 1015 N N . MET A 1 141 ? -0.882 1.100 -8.788 1.00 95.50 141 MET A N 1
ATOM 1016 C CA . MET A 1 141 ? -0.828 0.576 -7.429 1.00 95.50 141 MET A CA 1
ATOM 1017 C C . MET A 1 141 ? -0.688 -0.956 -7.509 1.00 95.50 141 MET A C 1
ATOM 1019 O O . MET A 1 141 ? -1.546 -1.614 -8.102 1.00 95.50 141 MET A O 1
ATOM 1023 N N . PRO A 1 142 ? 0.357 -1.572 -6.923 1.00 94.69 142 PRO A N 1
ATOM 1024 C CA . PRO A 1 142 ? 0.651 -2.996 -7.094 1.00 94.69 142 PRO A CA 1
ATOM 1025 C C . PRO A 1 142 ? -0.233 -3.918 -6.226 1.00 94.69 142 PRO A C 1
ATOM 1027 O O . PRO A 1 142 ? 0.254 -4.889 -5.640 1.00 94.69 142 PRO A O 1
ATOM 1030 N N . TRP A 1 143 ? -1.545 -3.664 -6.158 1.00 95.25 143 TRP A N 1
ATOM 1031 C CA . TRP A 1 143 ? -2.492 -4.404 -5.310 1.00 95.25 143 TRP A CA 1
ATOM 1032 C C . TRP A 1 143 ? -2.502 -5.899 -5.635 1.00 95.25 143 TRP A C 1
ATOM 1034 O O . TRP A 1 143 ? -2.539 -6.716 -4.727 1.00 95.25 143 TRP A O 1
ATOM 1044 N N . ARG A 1 144 ? -2.342 -6.292 -6.908 1.00 95.81 144 ARG A N 1
ATOM 1045 C CA . ARG A 1 144 ? -2.257 -7.711 -7.315 1.00 95.81 144 ARG A CA 1
ATOM 1046 C C . ARG A 1 144 ? -1.050 -8.441 -6.726 1.00 95.81 144 ARG A C 1
ATOM 1048 O O . ARG A 1 144 ? -1.078 -9.661 -6.603 1.00 95.81 144 ARG A O 1
ATOM 1055 N N . ALA A 1 145 ? 0.038 -7.726 -6.442 1.00 93.50 145 ALA A N 1
ATOM 1056 C CA . ALA A 1 145 ? 1.230 -8.305 -5.834 1.00 93.50 145 ALA A CA 1
ATOM 1057 C C . ALA A 1 145 ? 1.103 -8.332 -4.307 1.00 93.50 145 ALA A C 1
ATOM 1059 O O . ALA A 1 145 ? 1.368 -9.365 -3.698 1.00 93.50 145 ALA A O 1
ATOM 1060 N N . ILE A 1 146 ? 0.648 -7.227 -3.710 1.00 93.94 146 ILE A N 1
ATOM 1061 C CA . ILE A 1 146 ? 0.433 -7.103 -2.261 1.00 93.94 146 ILE A CA 1
ATOM 1062 C C . ILE A 1 146 ? -0.652 -8.083 -1.799 1.00 93.94 146 ILE A C 1
ATOM 1064 O O . ILE A 1 146 ? -0.451 -8.846 -0.859 1.00 93.94 146 ILE A O 1
ATOM 1068 N N . GLY A 1 147 ? -1.761 -8.155 -2.530 1.00 95.12 147 GLY A N 1
ATOM 1069 C CA . GLY A 1 147 ? -2.886 -9.057 -2.305 1.00 95.12 147 GLY A CA 1
ATOM 1070 C C . GLY A 1 147 ? -2.580 -10.540 -2.515 1.00 95.12 147 GLY A C 1
ATOM 1071 O O . GLY A 1 147 ? -3.510 -11.337 -2.484 1.00 95.12 147 GLY A O 1
ATOM 1072 N N . LYS A 1 148 ? -1.320 -10.941 -2.731 1.00 94.69 148 LYS A N 1
ATOM 1073 C CA . LYS A 1 148 ? -0.868 -12.344 -2.648 1.00 94.69 148 LYS A CA 1
ATOM 1074 C C . LYS A 1 148 ? -0.282 -12.704 -1.285 1.00 94.69 148 LYS A C 1
ATOM 1076 O O . LYS A 1 148 ? -0.058 -13.883 -1.037 1.00 94.69 148 LYS A O 1
ATOM 1081 N N . ALA A 1 149 ? -0.013 -11.722 -0.426 1.00 91.25 149 ALA A N 1
ATOM 1082 C CA . ALA A 1 149 ? 0.399 -11.982 0.947 1.00 91.25 149 ALA A CA 1
ATOM 1083 C C . ALA A 1 149 ? -0.679 -12.793 1.687 1.00 91.25 149 ALA A C 1
ATOM 1085 O O . ALA A 1 149 ? -1.849 -12.784 1.293 1.00 91.25 149 ALA A O 1
ATOM 1086 N N . ASP A 1 150 ? -0.303 -13.517 2.737 1.00 92.44 150 ASP A N 1
ATOM 1087 C CA . ASP A 1 150 ? -1.288 -14.158 3.606 1.00 92.44 150 ASP A CA 1
ATOM 1088 C C . ASP A 1 150 ? -2.139 -13.106 4.349 1.00 92.44 150 ASP A C 1
ATOM 1090 O O . ASP A 1 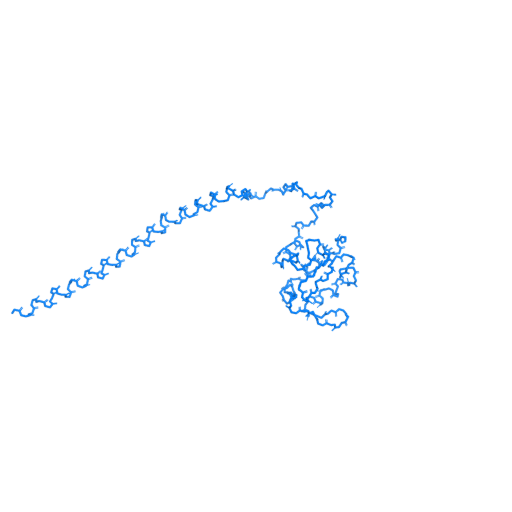150 ? -1.813 -11.915 4.392 1.00 92.44 150 ASP A O 1
ATOM 1094 N N . ASP A 1 151 ? -3.286 -13.534 4.878 1.00 91.69 151 ASP A N 1
ATOM 1095 C CA . ASP A 1 151 ? -4.210 -12.626 5.566 1.00 91.69 151 ASP A CA 1
ATOM 1096 C C . ASP A 1 151 ? -3.571 -11.990 6.802 1.00 91.69 151 ASP A C 1
ATOM 1098 O O . ASP A 1 151 ? -3.849 -10.836 7.113 1.00 91.69 151 ASP A O 1
ATOM 1102 N N . GLU A 1 152 ? -2.700 -12.714 7.502 1.00 90.19 152 GLU A N 1
ATOM 1103 C CA . GLU A 1 152 ? -2.056 -12.217 8.713 1.00 90.19 152 GLU A CA 1
ATOM 1104 C C . GLU A 1 152 ? -1.097 -11.058 8.401 1.00 90.19 152 GLU A C 1
ATOM 1106 O O . GLU A 1 152 ? -1.088 -10.044 9.098 1.00 90.19 152 GLU A O 1
ATOM 1111 N N . ALA A 1 153 ? -0.335 -11.154 7.315 1.00 91.38 153 ALA A N 1
ATOM 1112 C CA . ALA A 1 153 ? 0.542 -10.103 6.827 1.00 91.38 153 ALA A CA 1
ATOM 1113 C C . ALA A 1 153 ? -0.250 -8.869 6.372 1.00 91.38 153 ALA A C 1
ATOM 1115 O O . ALA A 1 153 ? 0.145 -7.746 6.687 1.00 91.38 153 ALA A O 1
ATOM 1116 N N . LEU A 1 154 ? -1.390 -9.048 5.692 1.00 93.88 154 LEU A N 1
ATOM 1117 C CA . LEU A 1 154 ? -2.251 -7.921 5.315 1.00 93.88 154 LEU A CA 1
ATOM 1118 C C . LEU A 1 154 ? -2.882 -7.234 6.535 1.00 93.88 154 LEU A C 1
ATOM 1120 O O . LEU A 1 154 ? -2.948 -6.005 6.567 1.00 93.88 154 LEU A O 1
ATOM 1124 N N . LYS A 1 155 ? -3.281 -7.999 7.559 1.00 94.56 155 LYS A N 1
ATOM 1125 C CA . LYS A 1 155 ? -3.754 -7.453 8.843 1.00 94.56 155 LYS A CA 1
ATOM 1126 C C . LYS A 1 155 ? -2.670 -6.647 9.549 1.00 94.56 155 LYS A C 1
ATOM 1128 O O . LYS A 1 155 ? -2.912 -5.514 9.955 1.00 94.56 155 LYS A O 1
ATOM 1133 N N . ARG A 1 156 ? -1.450 -7.189 9.637 1.00 93.44 156 ARG A N 1
ATOM 1134 C CA . ARG A 1 156 ? -0.293 -6.479 10.208 1.00 93.44 156 ARG A CA 1
ATOM 1135 C C . ARG A 1 156 ? 0.022 -5.196 9.443 1.00 93.44 156 ARG A C 1
ATOM 1137 O O . ARG A 1 156 ? 0.283 -4.171 10.066 1.00 93.44 156 ARG A O 1
ATOM 1144 N N . LEU A 1 157 ? -0.039 -5.227 8.110 1.00 92.94 157 LEU A N 1
ATOM 1145 C CA . LEU A 1 157 ? 0.130 -4.034 7.280 1.00 92.94 157 LEU A CA 1
ATOM 1146 C C . LEU A 1 157 ? -0.930 -2.975 7.604 1.00 92.94 157 LEU A C 1
ATOM 1148 O O . LEU A 1 157 ? -0.573 -1.823 7.838 1.00 92.94 157 LEU A O 1
ATOM 1152 N N . TRP A 1 158 ? -2.211 -3.350 7.662 1.00 95.81 158 TRP A N 1
ATOM 1153 C CA . TRP A 1 158 ? -3.284 -2.418 8.019 1.00 95.81 158 TRP A CA 1
ATOM 1154 C C . TRP A 1 158 ? -3.084 -1.823 9.417 1.00 95.81 158 TRP A C 1
ATOM 1156 O O . TRP A 1 158 ? -3.145 -0.604 9.574 1.00 95.81 158 TRP A O 1
ATOM 1166 N N . ALA A 1 159 ? -2.777 -2.659 10.412 1.00 95.50 159 ALA A N 1
ATOM 1167 C CA . ALA A 1 159 ? -2.536 -2.223 11.785 1.00 95.50 159 ALA A CA 1
ATOM 1168 C C . ALA A 1 159 ? -1.351 -1.248 11.883 1.00 95.50 159 ALA A C 1
ATOM 1170 O O . ALA A 1 159 ? -1.445 -0.228 12.565 1.00 95.50 159 ALA A O 1
ATOM 1171 N N . TYR A 1 160 ? -0.265 -1.514 11.152 1.00 93.81 160 TYR A N 1
ATOM 1172 C CA . TYR A 1 160 ? 0.870 -0.600 11.063 1.00 93.81 160 TYR A CA 1
ATOM 1173 C C . TYR A 1 160 ? 0.464 0.746 10.460 1.00 93.81 160 TYR A C 1
ATOM 1175 O O . TYR A 1 160 ? 0.683 1.775 11.091 1.00 93.81 160 TYR A O 1
ATOM 1183 N N . LEU A 1 161 ? -0.206 0.757 9.303 1.00 94.75 161 LEU A N 1
ATOM 1184 C CA . LEU A 1 161 ? -0.682 1.995 8.675 1.00 94.75 161 LEU A CA 1
ATOM 1185 C C . LEU A 1 161 ? -1.630 2.778 9.598 1.00 94.75 161 LEU A C 1
ATOM 1187 O O . LEU A 1 161 ? -1.544 4.002 9.690 1.00 94.75 161 LEU A O 1
ATOM 1191 N N . LYS A 1 162 ? -2.495 2.074 10.335 1.00 94.50 162 LYS A N 1
ATOM 1192 C CA . LYS A 1 162 ? -3.405 2.654 11.331 1.00 94.50 162 LYS A CA 1
ATOM 1193 C C . LYS A 1 162 ? -2.675 3.248 12.540 1.00 94.50 162 LYS A C 1
ATOM 1195 O O . LYS A 1 162 ? -3.218 4.143 13.177 1.00 94.50 162 LYS A O 1
ATOM 1200 N N . SER A 1 163 ? -1.476 2.766 12.866 1.00 94.25 163 SER A N 1
ATOM 1201 C CA . SER A 1 163 ? -0.664 3.287 13.975 1.00 94.25 163 SER A CA 1
ATOM 1202 C C . SER A 1 163 ? 0.073 4.590 13.640 1.00 94.25 163 SER A C 1
ATOM 1204 O O . SER A 1 163 ? 0.501 5.301 14.547 1.00 94.25 163 SER A O 1
ATOM 1206 N N . LEU A 1 164 ? 0.208 4.917 12.350 1.00 90.44 164 LEU A N 1
ATOM 1207 C CA . LEU A 1 164 ? 0.905 6.115 11.890 1.00 90.44 164 LEU A CA 1
ATOM 1208 C C . LEU A 1 164 ? 0.018 7.372 12.017 1.00 90.44 164 LEU A C 1
ATOM 1210 O O . LEU A 1 164 ? -1.196 7.279 11.792 1.00 90.44 164 LEU A O 1
ATOM 1214 N N . PRO A 1 165 ? 0.600 8.545 12.338 1.00 85.62 165 PRO A N 1
ATOM 1215 C CA . PRO A 1 165 ? -0.125 9.817 12.453 1.00 85.62 165 PRO A CA 1
ATOM 1216 C C . PRO A 1 165 ? -0.632 10.357 11.103 1.00 85.62 165 PRO A C 1
ATOM 1218 O O . PRO A 1 165 ? -0.132 9.937 10.037 1.00 85.62 165 PRO A O 1
#

pLDDT: mean 75.06, std 20.51, range [36.84, 98.38]